Protein AF-A0A484V035-F1 (afdb_monomer_lite)

pLDDT: mean 71.16, std 13.72, range [37.59, 89.0]

Organism: NCBI:txid1297885

Radius of gyration: 19.07 Å; chains: 1; bounding box: 42×27×59 Å

Sequence (149 aa):
MGFLWVLAACLLFLAALAADASRPIWVLTGLGVLAAVAVFSWHLTWAMRLWIFDDGEHLSPRQRRFKLLLAGVTTLGVSILLVRSALLGLADGVAPALSRHREPIPLETSPWLFWLSISLHLAPALIFVGLILWRLYHCVLKKMRQARE

Secondary structure (DSSP, 8-state):
-HHHHHHHHHHHHHHHHHHTTT-HHHHHHHHHHHHHHHHHHHHHHHHHHHHTS---TT--HHHHHHHHHHHHHHHHHHHHHHHHHHHHHHHHTEEEEEEETTEEEETTT-HHHHHHHHHHHHHHHHHHHHHHHHHHHHHHHHHHHHTT-

Structure (mmCIF, N/CA/C/O backbone):
data_AF-A0A484V035-F1
#
_entry.id   AF-A0A484V035-F1
#
loop_
_atom_site.group_PDB
_atom_site.id
_atom_site.type_symbol
_atom_site.label_atom_id
_atom_site.label_alt_id
_atom_site.label_comp_id
_atom_site.label_asym_id
_atom_site.label_entity_id
_atom_site.label_seq_id
_atom_site.pdbx_PDB_ins_code
_atom_site.Cartn_x
_atom_site.Cartn_y
_atom_site.Cartn_z
_atom_site.occupancy
_atom_site.B_iso_or_equiv
_atom_site.auth_seq_id
_atom_site.auth_comp_id
_atom_site.auth_asym_id
_atom_site.auth_atom_id
_atom_site.pdbx_PDB_model_num
ATOM 1 N N . MET A 1 1 ? 11.662 8.934 13.914 1.00 37.59 1 MET A N 1
ATOM 2 C CA . MET A 1 1 ? 12.630 7.952 13.372 1.00 37.59 1 MET A CA 1
ATOM 3 C C . MET A 1 1 ? 12.239 7.439 11.980 1.00 37.59 1 MET A C 1
ATOM 5 O O . MET A 1 1 ? 13.046 7.594 11.082 1.00 37.59 1 MET A O 1
ATOM 9 N N . GLY A 1 2 ? 11.027 6.914 11.735 1.00 39.72 2 GLY A N 1
ATOM 10 C CA . GLY A 1 2 ? 10.638 6.389 10.402 1.00 39.72 2 GLY A CA 1
ATOM 11 C C . GLY A 1 2 ? 10.596 7.414 9.252 1.00 39.72 2 GLY A C 1
ATOM 12 O O . GLY A 1 2 ? 11.026 7.111 8.146 1.00 39.72 2 GLY A O 1
ATOM 13 N N . PHE A 1 3 ? 10.171 8.654 9.525 1.00 41.12 3 PHE A N 1
ATOM 14 C CA . PHE A 1 3 ? 10.144 9.742 8.533 1.00 41.12 3 PHE A CA 1
ATOM 15 C C . PHE A 1 3 ? 11.536 10.088 7.975 1.00 41.12 3 PHE A C 1
ATOM 17 O O . PHE A 1 3 ? 11.667 10.374 6.792 1.00 41.12 3 PHE A O 1
ATOM 24 N N . LEU A 1 4 ? 12.583 9.997 8.804 1.00 41.03 4 LEU A N 1
ATOM 25 C CA . LEU A 1 4 ? 13.964 10.275 8.395 1.00 41.03 4 LEU A CA 1
ATOM 26 C C . LEU A 1 4 ? 14.503 9.223 7.420 1.00 41.03 4 LEU A C 1
ATOM 28 O O . LEU A 1 4 ? 15.232 9.579 6.505 1.00 41.03 4 LEU A O 1
ATOM 32 N N . TRP A 1 5 ? 14.103 7.956 7.563 1.00 40.88 5 TRP A N 1
ATOM 33 C CA . TRP A 1 5 ? 14.500 6.884 6.643 1.00 40.88 5 TRP A CA 1
ATOM 34 C C . TRP A 1 5 ? 13.804 6.985 5.288 1.00 40.88 5 TRP A C 1
ATOM 36 O O . TRP A 1 5 ? 14.437 6.776 4.259 1.00 40.88 5 TRP A O 1
ATOM 46 N N . VAL A 1 6 ? 12.522 7.360 5.276 1.00 46.84 6 VAL A N 1
ATOM 47 C CA . VAL A 1 6 ? 11.774 7.608 4.033 1.00 46.84 6 VAL A CA 1
ATOM 48 C C . VAL A 1 6 ? 12.312 8.847 3.324 1.00 46.84 6 VAL A C 1
ATOM 50 O O . VAL A 1 6 ? 12.542 8.810 2.120 1.00 46.84 6 VAL A O 1
ATOM 53 N N . LEU A 1 7 ? 12.592 9.919 4.069 1.00 49.00 7 LEU A N 1
ATOM 54 C CA . LEU A 1 7 ? 13.233 11.111 3.525 1.00 49.00 7 LEU A CA 1
ATOM 55 C C . LEU A 1 7 ? 14.624 10.778 2.970 1.00 49.00 7 LEU A C 1
ATOM 57 O O . LEU A 1 7 ? 14.939 11.189 1.861 1.00 49.00 7 LEU A O 1
ATOM 61 N N . ALA A 1 8 ? 15.426 9.985 3.686 1.00 46.47 8 ALA A N 1
ATOM 62 C CA . ALA A 1 8 ? 16.740 9.543 3.227 1.00 46.47 8 ALA A CA 1
ATOM 63 C C . ALA A 1 8 ? 16.658 8.665 1.968 1.00 46.47 8 ALA A C 1
ATOM 65 O O . ALA A 1 8 ? 17.455 8.855 1.057 1.00 46.47 8 ALA A O 1
ATOM 66 N N . ALA A 1 9 ? 15.678 7.762 1.871 1.00 48.62 9 ALA A N 1
ATOM 67 C CA . ALA A 1 9 ? 15.440 6.958 0.671 1.00 48.62 9 ALA A CA 1
ATOM 68 C C . ALA A 1 9 ? 14.997 7.824 -0.521 1.00 48.62 9 ALA A C 1
ATOM 70 O O . ALA A 1 9 ? 15.513 7.657 -1.625 1.00 48.62 9 ALA A O 1
ATOM 71 N N . CYS A 1 10 ? 14.111 8.801 -0.295 1.00 51.16 10 CYS A N 1
ATOM 72 C CA . CYS A 1 10 ? 13.727 9.788 -1.306 1.00 51.16 10 CYS A CA 1
ATOM 73 C C . CYS A 1 10 ? 14.921 10.648 -1.746 1.00 51.16 10 CYS A C 1
ATOM 75 O O . CYS A 1 10 ? 15.081 10.896 -2.935 1.00 51.16 10 CYS A O 1
ATOM 77 N N . LEU A 1 11 ? 15.779 11.073 -0.815 1.00 53.09 11 LEU A N 1
ATOM 78 C CA . LEU A 1 11 ? 16.970 11.879 -1.098 1.00 53.09 11 LEU A CA 1
ATOM 79 C C . LEU A 1 11 ? 18.053 11.081 -1.836 1.00 53.09 11 LEU A C 1
ATOM 81 O O . LEU A 1 11 ? 18.639 11.600 -2.779 1.00 53.09 11 LEU A O 1
ATOM 85 N N . LEU A 1 12 ? 18.288 9.818 -1.466 1.00 51.25 12 LEU A N 1
ATOM 86 C CA . LEU A 1 12 ? 19.205 8.912 -2.170 1.00 51.25 12 LEU A CA 1
ATOM 87 C C . LEU A 1 12 ? 18.724 8.623 -3.594 1.00 51.25 12 LEU A C 1
ATOM 89 O O . LEU A 1 12 ? 19.523 8.611 -4.527 1.00 51.25 12 LEU A O 1
ATOM 93 N N . PHE A 1 13 ? 17.415 8.452 -3.777 1.00 53.56 13 PHE A N 1
ATOM 94 C CA . PHE A 1 13 ? 16.824 8.281 -5.099 1.00 53.56 13 PHE A CA 1
ATOM 95 C C . PHE A 1 13 ? 16.906 9.566 -5.935 1.00 53.56 13 PHE A C 1
ATOM 97 O O . PHE A 1 13 ? 17.274 9.501 -7.102 1.00 53.56 13 PHE A O 1
ATOM 104 N N . LEU A 1 14 ? 16.651 10.741 -5.344 1.00 52.19 14 LEU A N 1
ATOM 105 C CA . LEU A 1 14 ? 16.847 12.042 -5.999 1.00 52.19 14 LEU A CA 1
ATOM 106 C C . LEU A 1 14 ? 18.311 12.274 -6.396 1.00 52.19 14 LEU A C 1
ATOM 108 O O . LEU A 1 14 ? 18.565 12.791 -7.479 1.00 52.19 14 LEU A O 1
ATOM 112 N N . ALA A 1 15 ? 19.267 11.864 -5.560 1.00 49.91 15 ALA A N 1
ATOM 113 C CA . ALA A 1 15 ? 20.692 11.936 -5.870 1.00 49.91 15 ALA A CA 1
ATOM 114 C C . ALA A 1 15 ? 21.071 11.005 -7.035 1.00 49.91 15 ALA A C 1
ATOM 116 O O . ALA A 1 15 ? 21.815 11.415 -7.924 1.00 49.91 15 ALA A O 1
ATOM 117 N N . ALA A 1 16 ? 20.505 9.795 -7.086 1.00 49.47 16 ALA A N 1
ATOM 118 C CA . ALA A 1 16 ? 20.665 8.883 -8.220 1.00 49.47 16 ALA A CA 1
ATOM 119 C C . ALA A 1 16 ? 20.023 9.435 -9.510 1.00 49.47 16 ALA A C 1
ATOM 121 O O . ALA A 1 16 ? 20.596 9.307 -10.588 1.00 49.47 16 ALA A O 1
ATOM 122 N N . LEU A 1 17 ? 18.874 10.113 -9.400 1.00 48.12 17 LEU A N 1
ATOM 123 C CA . LEU A 1 17 ? 18.167 10.741 -10.522 1.00 48.12 17 LEU A CA 1
ATOM 124 C C . LEU A 1 17 ? 18.903 11.983 -11.058 1.00 48.12 17 LEU A C 1
ATOM 126 O O . LEU A 1 17 ? 18.918 12.227 -12.262 1.00 48.12 17 LEU A O 1
ATOM 130 N N . ALA A 1 18 ? 19.536 12.752 -10.167 1.00 48.88 18 ALA A N 1
ATOM 131 C CA . ALA A 1 18 ? 20.379 13.896 -10.507 1.00 48.88 18 ALA A CA 1
ATOM 132 C C . ALA A 1 18 ? 21.706 13.474 -11.162 1.00 48.88 18 ALA A C 1
ATOM 134 O O . ALA A 1 18 ? 22.189 14.170 -12.053 1.00 48.88 18 ALA A O 1
ATOM 135 N N . ALA A 1 19 ? 22.267 12.327 -10.765 1.00 50.69 19 ALA A N 1
ATOM 136 C CA . ALA A 1 19 ? 23.464 11.760 -11.385 1.00 50.69 19 ALA A CA 1
ATOM 137 C C . ALA A 1 19 ? 23.233 11.291 -12.838 1.00 50.69 19 ALA A C 1
ATOM 139 O O . ALA A 1 19 ? 24.185 11.241 -13.612 1.00 50.69 19 ALA A O 1
ATOM 140 N N . ASP A 1 20 ? 21.983 11.008 -13.224 1.00 43.16 20 ASP A N 1
ATOM 141 C CA . ASP A 1 20 ? 21.603 10.490 -14.550 1.00 43.16 20 ASP A CA 1
ATOM 142 C C . ASP A 1 20 ? 20.740 11.486 -15.367 1.00 43.16 20 ASP A C 1
ATOM 144 O O . ASP A 1 20 ? 20.075 11.136 -16.345 1.00 43.16 20 ASP A O 1
ATOM 148 N N . ALA A 1 21 ? 20.752 12.772 -14.982 1.00 41.12 21 ALA A N 1
ATOM 149 C CA . ALA A 1 21 ? 19.868 13.848 -15.461 1.00 41.12 21 ALA A CA 1
ATOM 150 C C . ALA A 1 21 ? 20.011 14.249 -16.950 1.00 41.12 21 ALA A C 1
ATOM 152 O O . ALA A 1 21 ? 19.458 15.259 -17.385 1.00 41.12 21 ALA A O 1
ATOM 153 N N . SER A 1 22 ? 20.695 13.456 -17.774 1.00 49.78 22 SER A N 1
ATOM 154 C CA . SER A 1 22 ? 20.859 13.699 -19.215 1.00 49.78 22 SER A CA 1
ATOM 155 C C . SER A 1 22 ? 19.573 13.504 -20.038 1.00 49.78 22 SER A C 1
ATOM 157 O O . SER A 1 22 ? 19.561 13.772 -21.241 1.00 49.78 22 SER A O 1
ATOM 159 N N . ARG A 1 23 ? 18.475 13.026 -19.432 1.00 50.53 23 ARG A N 1
ATOM 160 C CA . ARG A 1 23 ? 17.245 12.650 -20.147 1.00 50.53 23 ARG A CA 1
ATOM 161 C C . ARG A 1 23 ? 15.977 13.163 -19.430 1.00 50.53 23 ARG A C 1
ATOM 163 O O . ARG A 1 23 ? 15.597 12.609 -18.399 1.00 50.53 23 ARG A O 1
ATOM 170 N N . PRO A 1 24 ? 15.239 14.139 -20.001 1.00 47.97 24 PRO A N 1
ATOM 171 C CA . PRO A 1 24 ? 14.137 14.856 -19.333 1.00 47.97 24 PRO A CA 1
ATOM 172 C C . PRO A 1 24 ? 12.912 13.996 -18.958 1.00 47.97 24 PRO A C 1
ATOM 174 O O . PRO A 1 24 ? 12.062 14.426 -18.187 1.00 47.97 24 PRO A O 1
ATOM 177 N N . ILE A 1 25 ? 12.806 12.769 -19.469 1.00 47.16 25 ILE A N 1
ATOM 178 C CA . ILE A 1 25 ? 11.648 11.884 -19.260 1.00 47.16 25 ILE A CA 1
ATOM 179 C C . ILE A 1 25 ? 11.766 11.056 -17.969 1.00 47.16 25 ILE A C 1
ATOM 181 O O . ILE A 1 25 ? 10.745 10.765 -17.348 1.00 47.16 25 ILE A O 1
ATOM 185 N N . TRP A 1 26 ? 12.985 10.769 -17.494 1.00 49.09 26 TRP A N 1
ATOM 186 C CA . TRP A 1 26 ? 13.199 10.131 -16.183 1.00 49.09 26 TRP A CA 1
ATOM 187 C C . TRP A 1 26 ? 12.698 11.004 -15.031 1.00 49.09 26 TRP A C 1
ATOM 189 O O . TRP A 1 26 ? 12.261 10.493 -14.001 1.00 49.09 26 TRP A O 1
ATOM 199 N N . VAL A 1 27 ? 12.679 12.320 -15.245 1.00 51.78 27 VAL A N 1
ATOM 200 C CA . VAL A 1 27 ? 12.142 13.303 -14.303 1.00 51.78 27 VAL A CA 1
ATOM 201 C C . VAL A 1 27 ? 10.624 13.149 -14.148 1.00 51.78 27 VAL A C 1
ATOM 203 O O . VAL A 1 27 ? 10.135 13.163 -13.026 1.00 51.78 27 VAL A O 1
ATOM 206 N N . LEU A 1 28 ? 9.865 12.923 -15.229 1.00 48.75 28 LEU A N 1
ATOM 207 C CA . LEU A 1 28 ? 8.398 12.792 -15.166 1.00 48.75 28 LEU A CA 1
ATOM 208 C C . LEU A 1 28 ? 7.946 11.456 -14.563 1.00 48.75 28 LEU A C 1
ATOM 210 O O . LEU A 1 28 ? 7.052 11.432 -13.716 1.00 48.75 28 LEU A O 1
ATOM 214 N N . THR A 1 29 ? 8.587 10.350 -14.948 1.00 56.16 29 THR A N 1
ATOM 215 C CA . THR A 1 29 ? 8.308 9.029 -14.365 1.00 56.16 29 THR A CA 1
ATOM 216 C C . THR A 1 29 ? 8.739 8.981 -12.890 1.00 56.16 29 THR A C 1
ATOM 218 O O . THR A 1 29 ? 8.012 8.452 -12.048 1.00 56.16 29 THR A O 1
ATOM 221 N N . GLY A 1 30 ? 9.866 9.619 -12.544 1.00 57.97 30 GLY A N 1
ATOM 222 C CA . GLY A 1 30 ? 10.321 9.792 -11.163 1.00 57.97 30 GLY A CA 1
ATOM 223 C C . GLY A 1 30 ? 9.379 10.656 -10.315 1.00 57.97 30 GLY A C 1
ATOM 224 O O . GLY A 1 30 ? 9.077 10.292 -9.182 1.00 57.97 30 GLY A O 1
ATOM 225 N N . LEU A 1 31 ? 8.841 11.751 -10.862 1.00 61.19 31 LEU A N 1
ATOM 226 C CA . LEU A 1 31 ? 7.862 12.606 -10.175 1.00 61.19 31 LEU A CA 1
ATOM 227 C C . LEU A 1 31 ? 6.557 11.868 -9.852 1.00 61.19 31 LEU A C 1
ATOM 229 O O . LEU A 1 31 ? 6.018 12.041 -8.760 1.00 61.19 31 LEU A O 1
ATOM 233 N N . GLY A 1 32 ? 6.067 11.017 -10.760 1.00 58.69 32 GLY A N 1
ATOM 234 C CA . GLY A 1 32 ? 4.880 10.189 -10.514 1.00 58.69 32 GLY A CA 1
ATOM 235 C C . GLY A 1 32 ? 5.082 9.204 -9.358 1.00 58.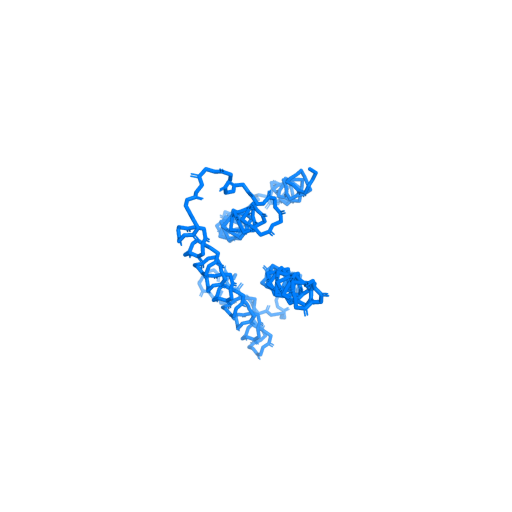69 32 GLY A C 1
ATOM 236 O O . GLY A 1 32 ? 4.227 9.088 -8.478 1.00 58.69 32 GLY A O 1
ATOM 237 N N . VAL A 1 33 ? 6.251 8.560 -9.308 1.00 61.91 33 VAL A N 1
ATOM 238 C CA . VAL A 1 33 ? 6.644 7.681 -8.195 1.00 61.91 33 VAL A CA 1
ATOM 239 C C . VAL A 1 33 ? 6.738 8.459 -6.885 1.00 61.91 33 VAL A C 1
ATOM 241 O O . VAL A 1 33 ? 6.195 8.019 -5.874 1.00 61.91 33 VAL A O 1
ATOM 244 N N . LEU A 1 34 ? 7.373 9.633 -6.894 1.00 65.44 34 LEU A N 1
ATOM 245 C CA . LEU A 1 34 ? 7.499 10.482 -5.707 1.00 65.44 34 LEU A CA 1
ATOM 246 C C . LEU A 1 34 ? 6.136 10.948 -5.186 1.00 65.44 34 LEU A C 1
ATOM 248 O O . LEU A 1 34 ? 5.908 10.931 -3.978 1.00 65.44 34 LEU A O 1
ATOM 252 N N . ALA A 1 35 ? 5.212 11.309 -6.078 1.00 63.94 35 ALA A N 1
ATOM 253 C CA . ALA A 1 35 ? 3.850 11.673 -5.704 1.00 63.94 35 ALA A CA 1
ATOM 254 C C . ALA A 1 35 ? 3.115 10.494 -5.046 1.00 63.94 35 ALA A C 1
ATOM 256 O O . ALA A 1 35 ? 2.498 10.667 -3.995 1.00 63.94 35 ALA A O 1
ATOM 257 N N . ALA A 1 36 ? 3.233 9.284 -5.604 1.00 64.00 36 ALA A N 1
ATOM 258 C CA . ALA A 1 36 ? 2.645 8.081 -5.016 1.00 64.00 36 ALA A CA 1
ATOM 259 C C . ALA A 1 36 ? 3.236 7.779 -3.627 1.00 64.00 36 ALA A C 1
ATOM 261 O O . ALA A 1 36 ? 2.493 7.588 -2.663 1.00 64.00 36 ALA A O 1
ATOM 262 N N . VAL A 1 37 ? 4.566 7.826 -3.489 1.00 69.94 37 VAL A N 1
ATOM 263 C CA . VAL A 1 37 ? 5.263 7.635 -2.206 1.00 69.94 37 VAL A CA 1
ATOM 264 C C . VAL A 1 37 ? 4.831 8.680 -1.179 1.00 69.94 37 VAL A C 1
ATOM 266 O O . VAL A 1 37 ? 4.574 8.327 -0.027 1.00 69.94 37 VAL A O 1
ATOM 269 N N . ALA A 1 38 ? 4.704 9.948 -1.573 1.00 69.56 38 ALA A N 1
ATOM 270 C CA . ALA A 1 38 ? 4.254 11.020 -0.691 1.00 69.56 38 ALA A CA 1
ATOM 271 C C . ALA A 1 38 ? 2.818 10.788 -0.200 1.00 69.56 38 ALA A C 1
ATOM 273 O O . ALA A 1 38 ? 2.559 10.890 1.000 1.00 69.56 38 ALA A O 1
ATOM 274 N N . VAL A 1 39 ? 1.901 10.405 -1.096 1.00 68.69 39 VAL A N 1
ATOM 275 C CA . VAL A 1 39 ? 0.503 10.101 -0.750 1.00 68.69 39 VAL A CA 1
ATOM 276 C C . VAL A 1 39 ? 0.417 8.900 0.194 1.00 68.69 39 VAL A C 1
ATOM 278 O O . VAL A 1 39 ? -0.267 8.978 1.216 1.00 68.69 39 VAL A O 1
ATOM 281 N N . PHE A 1 40 ? 1.141 7.811 -0.082 1.00 72.38 40 PHE A N 1
ATOM 282 C CA . PHE A 1 40 ? 1.144 6.642 0.803 1.00 72.38 40 PHE A CA 1
ATOM 283 C C . PHE A 1 40 ? 1.786 6.942 2.156 1.00 72.38 40 PHE A C 1
ATOM 285 O O . PHE A 1 40 ? 1.266 6.505 3.180 1.00 72.38 40 PHE A O 1
ATOM 292 N N . SER A 1 41 ? 2.859 7.733 2.188 1.00 71.25 41 SER A N 1
ATOM 293 C CA . SER A 1 41 ? 3.528 8.140 3.431 1.00 71.25 41 SER A CA 1
ATOM 294 C C . SER A 1 41 ? 2.647 9.052 4.283 1.00 71.25 41 SER A C 1
ATOM 296 O O . SER A 1 41 ? 2.579 8.891 5.505 1.00 71.25 41 SER A O 1
ATOM 298 N N . TRP A 1 42 ? 1.931 9.981 3.647 1.00 74.44 42 TRP A N 1
ATOM 299 C CA . TRP A 1 42 ? 0.929 10.814 4.303 1.00 74.44 42 TRP A CA 1
ATOM 300 C C . TRP A 1 42 ? -0.184 9.957 4.912 1.00 74.44 42 TRP A C 1
ATOM 302 O O . TRP A 1 42 ? -0.462 10.065 6.109 1.00 74.44 42 TRP A O 1
ATOM 312 N N . HIS A 1 43 ? -0.767 9.052 4.116 1.00 75.25 43 HIS A N 1
ATOM 313 C CA . HIS A 1 43 ? -1.826 8.147 4.570 1.00 75.25 43 HIS A CA 1
ATOM 314 C C . HIS A 1 43 ? -1.359 7.248 5.719 1.00 75.25 43 HIS A C 1
ATOM 316 O O . HIS A 1 43 ? -2.059 7.111 6.721 1.00 75.25 43 HIS A O 1
ATOM 322 N N . LEU A 1 44 ? -0.146 6.694 5.623 1.00 76.81 44 LEU A N 1
ATOM 323 C CA . LEU A 1 44 ? 0.471 5.874 6.666 1.00 76.81 44 LEU A CA 1
ATOM 324 C C . LEU A 1 44 ? 0.636 6.648 7.974 1.00 76.81 44 LEU A C 1
ATOM 326 O O . LEU A 1 44 ? 0.271 6.149 9.037 1.00 76.81 44 LEU A O 1
ATOM 330 N N . THR A 1 45 ? 1.142 7.879 7.899 1.00 77.50 45 THR A N 1
ATOM 331 C CA . THR A 1 45 ? 1.333 8.743 9.073 1.00 77.50 45 THR A CA 1
ATOM 332 C C . THR A 1 45 ? -0.003 9.057 9.742 1.00 77.50 45 THR A C 1
ATOM 334 O O . THR A 1 45 ? -0.129 8.975 10.966 1.00 77.50 45 THR A O 1
ATOM 337 N N . TRP A 1 46 ? -1.024 9.371 8.945 1.00 79.00 46 TRP A N 1
ATOM 338 C CA . TRP A 1 46 ? -2.374 9.627 9.432 1.00 79.00 46 TRP A CA 1
ATOM 339 C C . TRP A 1 46 ? -3.006 8.388 10.088 1.00 79.00 46 TRP A C 1
ATOM 341 O O . TRP A 1 46 ? -3.532 8.481 11.200 1.00 79.00 46 TRP A O 1
ATOM 351 N N . ALA A 1 47 ? -2.895 7.214 9.458 1.00 77.06 47 ALA A N 1
ATOM 352 C CA . ALA A 1 47 ? -3.400 5.955 10.003 1.00 77.06 47 ALA A CA 1
ATOM 353 C C . ALA A 1 47 ? -2.684 5.566 11.308 1.00 77.06 47 ALA A C 1
ATOM 355 O O . ALA A 1 47 ? -3.338 5.202 12.286 1.00 77.06 47 ALA A O 1
ATOM 356 N N . MET A 1 48 ? -1.355 5.710 11.369 1.00 77.25 48 MET A N 1
ATOM 357 C CA . MET A 1 48 ? -0.574 5.456 12.584 1.00 77.25 48 MET A CA 1
ATOM 358 C C . MET A 1 48 ? -0.975 6.384 13.734 1.00 77.25 48 MET A C 1
ATOM 360 O O . MET A 1 48 ? -1.163 5.909 14.855 1.00 77.25 48 MET A O 1
ATOM 364 N N . ARG A 1 49 ? -1.174 7.683 13.472 1.00 77.31 49 ARG A N 1
ATOM 365 C CA . ARG A 1 49 ? -1.680 8.633 14.479 1.00 77.31 49 ARG A CA 1
ATOM 366 C C . ARG A 1 49 ? -3.017 8.202 15.069 1.00 77.31 49 ARG A C 1
ATOM 368 O O . ARG A 1 49 ? -3.203 8.254 16.280 1.00 77.31 49 ARG A O 1
ATOM 375 N N . LEU A 1 50 ? -3.934 7.722 14.232 1.00 76.06 50 LEU A N 1
ATOM 376 C CA . LEU A 1 50 ? -5.254 7.290 14.689 1.00 76.06 50 LEU A CA 1
ATOM 377 C C . LEU A 1 50 ? -5.248 5.936 15.407 1.00 76.06 50 LEU A C 1
ATOM 379 O O . LEU A 1 50 ? -6.073 5.717 16.294 1.00 76.06 50 LEU A O 1
ATOM 383 N N . TRP A 1 51 ? -4.395 4.995 14.999 1.00 75.50 51 TRP A N 1
ATOM 384 C CA . TRP A 1 51 ? -4.487 3.604 15.461 1.00 75.50 51 TRP A CA 1
ATOM 385 C C . TRP A 1 51 ? -3.477 3.216 16.528 1.00 75.50 51 TRP A C 1
ATOM 387 O O . TRP A 1 51 ? -3.804 2.355 17.349 1.00 75.50 51 TRP A O 1
ATOM 397 N N . ILE A 1 52 ? -2.290 3.824 16.498 1.00 74.06 52 ILE A N 1
ATOM 398 C CA . ILE A 1 52 ? -1.176 3.530 17.404 1.00 74.06 52 ILE A CA 1
ATOM 399 C C . ILE A 1 52 ? -1.100 4.592 18.494 1.00 74.06 52 ILE A C 1
ATOM 401 O O . ILE A 1 52 ? -1.124 4.250 19.670 1.00 74.06 52 ILE A O 1
ATOM 405 N N . PHE A 1 53 ? -1.026 5.864 18.101 1.00 72.31 53 PHE A N 1
ATOM 406 C CA . PHE A 1 53 ? -0.779 6.961 19.043 1.00 72.31 53 PHE A CA 1
ATOM 407 C C . PHE A 1 53 ? -2.047 7.490 19.713 1.00 72.31 53 PHE A C 1
ATOM 409 O O . PHE A 1 53 ? -1.955 8.150 20.735 1.00 72.31 53 PHE A O 1
ATOM 416 N N . ASP A 1 54 ? -3.222 7.136 19.183 1.00 66.06 54 ASP A N 1
ATOM 417 C CA . ASP A 1 54 ? -4.519 7.470 19.770 1.00 66.06 54 ASP A CA 1
ATOM 418 C C . ASP A 1 54 ? -4.676 8.973 20.077 1.00 66.06 54 ASP A C 1
ATOM 420 O O . ASP A 1 54 ? -5.265 9.336 21.092 1.00 66.06 54 ASP A O 1
ATOM 424 N N . ASP A 1 55 ? -4.224 9.838 19.152 1.00 61.31 55 ASP A N 1
ATOM 425 C CA . ASP A 1 55 ? -4.281 11.322 19.195 1.00 61.31 55 ASP A CA 1
ATOM 426 C C . ASP A 1 55 ? -5.727 11.898 19.216 1.00 61.31 55 ASP A C 1
ATOM 428 O O . ASP A 1 55 ? -6.007 13.032 18.827 1.00 61.31 55 ASP A O 1
ATOM 432 N N . GLY A 1 56 ? -6.710 11.098 19.624 1.00 57.78 56 GLY A N 1
ATOM 433 C CA . GLY A 1 56 ? -8.112 11.462 19.754 1.00 57.78 56 GLY A CA 1
ATOM 434 C C . GLY A 1 56 ? -8.496 12.019 21.123 1.00 57.78 56 GLY A C 1
ATOM 435 O O . GLY A 1 56 ? -9.691 12.003 21.413 1.00 57.78 56 GLY A O 1
ATOM 436 N N . GLU A 1 57 ? -7.546 12.482 21.947 1.00 56.31 57 GLU A N 1
ATOM 437 C CA . GLU A 1 57 ? -7.769 12.925 23.341 1.00 56.31 57 GLU A CA 1
ATOM 438 C C . GLU A 1 57 ? -8.880 13.981 23.507 1.00 56.31 57 GLU A C 1
ATOM 440 O O . GLU A 1 57 ? -9.449 14.114 24.587 1.00 56.31 57 GLU A O 1
ATOM 445 N N . HIS A 1 58 ? -9.269 14.677 22.435 1.00 65.75 58 HIS A N 1
ATOM 446 C CA . HIS A 1 58 ? -10.326 15.698 22.455 1.00 65.75 58 HIS A CA 1
ATOM 447 C C . HIS A 1 58 ? -11.600 15.326 21.675 1.00 65.75 58 HIS A C 1
ATOM 449 O O . HIS A 1 58 ? -12.437 16.186 21.404 1.00 65.75 58 HIS A O 1
ATOM 455 N N . LEU A 1 59 ? -11.774 14.064 21.266 1.00 71.81 59 LEU A N 1
ATOM 456 C CA . LEU A 1 59 ? -12.922 13.636 20.458 1.00 71.81 59 LEU A CA 1
ATOM 457 C C . LEU A 1 59 ? -13.995 12.937 21.290 1.00 71.81 59 LEU A C 1
ATOM 459 O O . LEU A 1 59 ? -13.711 12.051 22.096 1.00 71.81 59 LEU A O 1
ATOM 463 N N . SER A 1 60 ? -15.262 13.239 20.993 1.00 82.94 60 SER A N 1
ATOM 464 C CA . SER A 1 60 ? -16.381 12.470 21.544 1.00 82.94 60 SER A CA 1
ATOM 465 C C . SER A 1 60 ? -16.312 10.988 21.116 1.00 82.94 60 SER A C 1
ATOM 467 O O . SER A 1 60 ? -15.815 10.674 20.023 1.00 82.94 60 SER A O 1
ATOM 469 N N . PRO A 1 61 ? -16.875 10.045 21.901 1.00 82.00 61 PRO A N 1
ATOM 470 C CA . PRO A 1 61 ? -16.826 8.615 21.583 1.00 82.00 61 PRO A CA 1
ATOM 471 C C . PRO A 1 61 ? -17.381 8.263 20.194 1.00 82.00 61 PRO A C 1
ATOM 473 O O . PRO A 1 61 ? -16.864 7.367 19.525 1.00 82.00 61 PRO A O 1
ATOM 476 N N . ARG A 1 62 ? -18.416 8.980 19.733 1.00 79.88 62 ARG A N 1
ATOM 477 C CA . ARG A 1 62 ? -19.007 8.793 18.397 1.00 79.88 62 ARG A CA 1
ATOM 478 C C . ARG A 1 62 ? -18.063 9.256 17.286 1.00 79.88 62 ARG A C 1
ATOM 480 O O . ARG A 1 62 ? -17.831 8.503 16.345 1.00 79.88 62 ARG A O 1
ATOM 487 N N . GLN A 1 63 ? -17.471 10.445 17.417 1.00 78.50 63 GLN A N 1
ATOM 488 C CA . GLN A 1 63 ? -16.513 10.975 16.437 1.00 78.50 63 GLN A CA 1
ATOM 489 C C . GLN A 1 63 ? -15.268 10.094 16.329 1.00 78.50 63 GLN A C 1
ATOM 491 O O . GLN A 1 63 ? -14.789 9.827 15.228 1.00 78.50 63 GLN A O 1
ATOM 496 N N . ARG A 1 64 ? -14.773 9.586 17.462 1.00 78.50 64 ARG A N 1
ATOM 497 C CA . ARG A 1 64 ? -13.639 8.662 17.490 1.00 78.50 64 ARG A CA 1
ATOM 498 C C . ARG A 1 64 ? -13.952 7.354 16.762 1.00 78.50 64 ARG A C 1
ATOM 500 O O . ARG A 1 64 ? -13.156 6.922 15.934 1.00 78.50 64 ARG A O 1
ATOM 507 N N . ARG A 1 65 ? -15.126 6.751 17.001 1.00 78.81 65 ARG A N 1
ATOM 508 C CA . ARG A 1 65 ? -15.575 5.549 16.269 1.00 78.81 65 ARG A CA 1
ATOM 509 C C . ARG A 1 65 ? -15.680 5.801 14.766 1.00 78.81 65 ARG A C 1
ATOM 511 O O . ARG A 1 65 ? -15.198 4.980 13.994 1.00 78.81 65 ARG A O 1
ATOM 518 N N . PHE A 1 66 ? -16.251 6.936 14.363 1.00 76.75 66 PHE A N 1
ATOM 519 C CA . PHE A 1 66 ? -16.375 7.296 12.952 1.00 76.75 66 PHE A CA 1
ATOM 520 C C . PHE A 1 66 ? -15.010 7.468 12.275 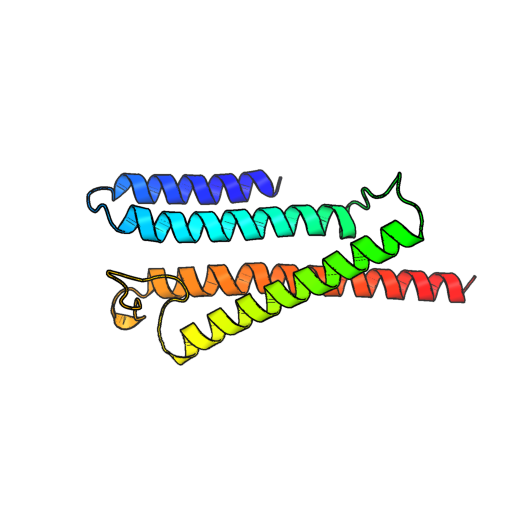1.00 76.75 66 PHE A C 1
ATOM 522 O O . PHE A 1 66 ? -14.774 6.865 11.234 1.00 76.75 66 PHE A O 1
ATOM 529 N N . LYS A 1 67 ? -14.075 8.209 12.888 1.00 77.25 67 LYS A N 1
ATOM 530 C CA . LYS A 1 67 ? -12.714 8.375 12.346 1.00 77.25 67 LYS A CA 1
ATOM 531 C C . LYS A 1 67 ? -11.963 7.050 12.235 1.00 77.25 67 LYS A C 1
ATOM 533 O O . LYS A 1 67 ? -11.291 6.822 11.236 1.00 77.25 67 LYS A O 1
ATOM 538 N N . LEU A 1 68 ? -12.092 6.173 13.231 1.00 78.31 68 LEU A N 1
ATOM 539 C CA . LEU A 1 68 ? -11.477 4.845 13.197 1.00 78.31 68 LEU A CA 1
ATOM 540 C C . LEU A 1 68 ? -12.056 3.973 12.078 1.00 78.31 68 LEU A C 1
ATOM 542 O O . LEU A 1 68 ? -11.296 3.305 11.383 1.00 78.31 68 LEU A O 1
ATOM 546 N N . LEU A 1 69 ? -13.379 3.999 11.890 1.00 77.12 69 LEU A N 1
ATOM 547 C CA . LEU A 1 69 ? -14.047 3.263 10.818 1.00 77.12 69 LEU A CA 1
ATOM 548 C C . LEU A 1 69 ? -13.638 3.797 9.445 1.00 77.12 69 LEU A C 1
ATOM 550 O O . LEU A 1 69 ? -13.258 3.012 8.582 1.00 77.12 69 LEU A O 1
ATOM 554 N N . LEU A 1 70 ? -13.644 5.121 9.273 1.00 77.00 70 LEU A N 1
ATOM 555 C CA . LEU A 1 70 ? -13.199 5.773 8.045 1.00 77.00 70 LEU A CA 1
ATOM 556 C C . LEU A 1 70 ? -11.755 5.388 7.722 1.00 77.00 70 LEU A C 1
ATOM 558 O O . LEU A 1 70 ? -11.494 4.916 6.623 1.00 77.00 70 LEU A O 1
ATOM 562 N N . ALA A 1 71 ? -10.851 5.492 8.700 1.00 75.94 71 ALA A N 1
ATOM 563 C CA . ALA A 1 71 ? -9.466 5.070 8.541 1.00 75.94 71 ALA A CA 1
ATOM 564 C C . ALA A 1 71 ? -9.356 3.598 8.132 1.00 75.94 71 ALA A C 1
ATOM 566 O O . ALA A 1 71 ? -8.527 3.260 7.287 1.00 75.94 71 ALA A O 1
ATOM 567 N N . GLY A 1 72 ? -10.183 2.722 8.714 1.00 73.81 72 GLY A N 1
ATOM 568 C CA . GLY A 1 72 ? -10.202 1.289 8.405 1.00 73.81 72 GLY A CA 1
ATOM 569 C C . GLY A 1 72 ? -10.562 1.039 6.949 1.00 73.81 72 GLY A C 1
ATOM 570 O O . GLY A 1 72 ? -9.804 0.400 6.222 1.00 73.81 72 GLY A O 1
ATOM 571 N N . VAL A 1 73 ? -11.684 1.612 6.513 1.00 72.69 73 VAL A N 1
ATOM 572 C CA . VAL A 1 73 ? -12.206 1.463 5.151 1.00 72.69 73 VAL A CA 1
ATOM 573 C C . VAL A 1 73 ? -11.240 2.045 4.122 1.00 72.69 73 VAL A C 1
ATOM 575 O O . VAL A 1 73 ? -10.926 1.375 3.140 1.00 72.69 73 VAL A O 1
ATOM 578 N N . THR A 1 74 ? -10.712 3.250 4.350 1.00 73.44 74 THR A N 1
ATOM 579 C CA . THR A 1 74 ? -9.778 3.884 3.407 1.00 73.44 74 THR A CA 1
ATOM 580 C C . THR A 1 74 ? -8.474 3.105 3.296 1.00 73.44 74 THR A C 1
ATOM 582 O O . THR A 1 74 ? -7.980 2.890 2.195 1.00 73.44 74 THR A O 1
ATOM 585 N N . THR A 1 75 ? -7.928 2.635 4.421 1.00 77.44 75 THR A N 1
ATOM 586 C CA . THR A 1 75 ? -6.666 1.880 4.435 1.00 77.44 75 THR A CA 1
ATOM 587 C C . THR A 1 75 ? -6.829 0.525 3.755 1.00 77.44 75 THR A C 1
ATOM 589 O O . THR A 1 75 ? -5.970 0.129 2.969 1.00 77.44 75 THR A O 1
ATOM 592 N N . LEU A 1 76 ? -7.957 -0.156 3.979 1.00 74.81 76 LEU A N 1
ATOM 593 C CA . LEU A 1 76 ? -8.280 -1.402 3.287 1.00 74.81 76 LEU A CA 1
ATOM 594 C C . LEU A 1 76 ? -8.438 -1.177 1.777 1.00 74.81 76 LEU A C 1
ATOM 596 O O . LEU A 1 76 ? -7.840 -1.905 0.990 1.00 74.81 76 LEU A O 1
ATOM 600 N N . GLY A 1 77 ? -9.186 -0.147 1.374 1.00 67.56 77 GLY A N 1
ATOM 601 C CA . GLY A 1 77 ? -9.389 0.195 -0.035 1.00 67.56 77 GLY A CA 1
ATOM 602 C C . GLY A 1 77 ? -8.076 0.492 -0.763 1.00 67.56 77 GLY A C 1
ATOM 603 O O . GLY A 1 77 ? -7.818 -0.082 -1.820 1.00 67.56 77 GLY A O 1
ATOM 604 N N . VAL A 1 78 ? -7.206 1.315 -0.168 1.00 74.25 78 VAL A N 1
ATOM 605 C CA . VAL A 1 78 ? -5.869 1.611 -0.713 1.00 74.25 78 VAL A CA 1
ATOM 606 C C . VAL A 1 78 ? -5.022 0.340 -0.816 1.00 74.25 78 VAL A C 1
ATOM 608 O O . VAL A 1 78 ? -4.384 0.119 -1.841 1.00 74.25 78 VAL A O 1
ATOM 611 N N . SER A 1 79 ? -5.060 -0.530 0.196 1.00 71.12 79 SER A N 1
ATOM 612 C CA . SER A 1 79 ? -4.323 -1.802 0.175 1.00 71.12 79 SER A CA 1
ATOM 613 C C . SER A 1 79 ? -4.773 -2.708 -0.970 1.00 71.12 79 SER A C 1
ATOM 615 O O . SER A 1 79 ? -3.937 -3.239 -1.694 1.00 71.12 79 SER A O 1
ATOM 617 N N . ILE A 1 80 ? -6.086 -2.856 -1.174 1.00 70.69 80 ILE A N 1
ATOM 618 C CA . ILE A 1 80 ? -6.647 -3.672 -2.261 1.00 70.69 80 ILE A CA 1
ATOM 619 C C . ILE A 1 80 ? -6.219 -3.123 -3.622 1.00 70.69 80 ILE A C 1
ATOM 621 O O . ILE A 1 80 ? -5.799 -3.893 -4.483 1.00 70.69 80 ILE A O 1
ATOM 625 N N . LEU A 1 81 ? -6.299 -1.804 -3.817 1.00 75.12 81 LEU A N 1
ATOM 626 C CA . LEU A 1 81 ? -5.877 -1.162 -5.063 1.00 75.12 81 LEU A CA 1
ATOM 627 C C . LEU A 1 81 ? -4.396 -1.414 -5.348 1.00 75.12 81 LEU A C 1
ATOM 629 O O . LEU A 1 81 ? -4.043 -1.789 -6.461 1.00 75.12 81 LEU A O 1
ATOM 633 N N . LEU A 1 82 ? -3.544 -1.265 -4.336 1.00 76.44 82 LEU A N 1
ATOM 634 C CA . LEU A 1 82 ? -2.109 -1.496 -4.446 1.00 76.44 82 LEU A CA 1
ATOM 635 C C . LEU A 1 82 ? -1.768 -2.950 -4.791 1.00 76.44 82 LEU A C 1
ATOM 637 O O . LEU A 1 82 ? -1.009 -3.192 -5.730 1.00 76.44 82 LEU A O 1
ATOM 641 N N . VAL A 1 83 ? -2.360 -3.914 -4.078 1.00 76.62 83 VAL A N 1
ATOM 642 C CA . VAL A 1 83 ? -2.176 -5.346 -4.366 1.00 76.62 83 VAL A CA 1
ATOM 643 C C . VAL A 1 83 ? -2.657 -5.665 -5.774 1.00 76.62 83 VAL A C 1
ATOM 645 O O . VAL A 1 83 ? -1.940 -6.316 -6.527 1.00 76.62 83 VAL A O 1
ATOM 648 N N . ARG A 1 84 ? -3.839 -5.176 -6.163 1.00 75.19 84 ARG A N 1
ATOM 649 C CA . ARG A 1 84 ? -4.389 -5.402 -7.501 1.00 75.19 84 ARG A CA 1
ATOM 650 C C . ARG A 1 84 ? -3.463 -4.858 -8.586 1.00 75.19 84 ARG A C 1
ATOM 652 O O . ARG A 1 84 ? -3.184 -5.580 -9.535 1.00 75.19 84 ARG A O 1
ATOM 659 N N . SER A 1 85 ? -2.971 -3.629 -8.447 1.00 75.06 85 SER A N 1
ATOM 660 C CA . SER A 1 85 ? -2.044 -3.032 -9.415 1.00 75.06 85 SER A CA 1
ATOM 661 C C . SER A 1 85 ? -0.743 -3.825 -9.534 1.00 75.06 85 SER A C 1
ATOM 663 O O . SER A 1 85 ? -0.268 -4.041 -10.645 1.00 75.06 85 SER A O 1
ATOM 665 N N . ALA A 1 86 ? -0.191 -4.306 -8.416 1.00 79.00 86 ALA A N 1
ATOM 666 C CA . ALA A 1 86 ? 0.999 -5.153 -8.434 1.00 79.00 86 ALA A CA 1
ATOM 667 C C . ALA A 1 86 ? 0.742 -6.511 -9.104 1.00 79.00 86 ALA A C 1
ATOM 669 O O . ALA A 1 86 ? 1.553 -6.949 -9.912 1.00 79.00 86 ALA A O 1
ATOM 670 N N . LEU A 1 87 ? -0.386 -7.162 -8.800 1.00 78.38 87 LEU A N 1
ATOM 671 C CA . LEU A 1 87 ? -0.758 -8.445 -9.402 1.00 78.38 87 LEU A CA 1
ATOM 672 C C . LEU A 1 87 ? -0.986 -8.328 -10.910 1.00 78.38 87 LEU A C 1
ATOM 674 O O . LEU A 1 87 ? -0.546 -9.202 -11.648 1.00 78.38 87 LEU A O 1
ATOM 678 N N . LEU A 1 88 ? -1.628 -7.248 -11.366 1.00 76.25 88 LEU A N 1
ATOM 679 C CA . LEU A 1 88 ? -1.780 -6.968 -12.795 1.00 76.25 88 LEU A CA 1
ATOM 680 C C . LEU A 1 88 ? -0.417 -6.752 -13.459 1.00 76.25 88 LEU A C 1
ATOM 682 O O . LEU A 1 88 ? -0.129 -7.391 -14.461 1.00 76.25 88 LEU A O 1
ATOM 686 N N . GLY A 1 89 ? 0.466 -5.948 -12.858 1.00 79.62 89 GLY A N 1
ATOM 687 C CA . GLY A 1 89 ? 1.819 -5.763 -13.389 1.00 79.62 89 GLY A CA 1
ATOM 688 C C . GLY A 1 89 ? 2.633 -7.060 -13.457 1.00 79.62 89 GLY A C 1
ATOM 689 O O . GLY A 1 89 ? 3.334 -7.297 -14.436 1.00 79.62 89 GLY A O 1
ATOM 690 N N . LEU A 1 90 ? 2.504 -7.935 -12.453 1.00 85.25 90 LEU A N 1
ATOM 691 C CA . LEU A 1 90 ? 3.119 -9.266 -12.459 1.00 85.25 90 LEU A CA 1
ATOM 692 C C . LEU A 1 90 ? 2.551 -10.167 -13.562 1.00 85.25 90 LEU A C 1
ATOM 694 O O . LEU A 1 90 ? 3.321 -10.873 -14.206 1.00 85.25 90 LEU A O 1
ATOM 698 N N . ALA A 1 91 ? 1.232 -10.152 -13.768 1.00 84.88 91 ALA A N 1
ATOM 699 C CA . ALA A 1 91 ? 0.564 -10.969 -14.779 1.00 84.88 91 ALA A CA 1
ATOM 700 C C . ALA A 1 91 ? 0.903 -10.516 -16.205 1.00 84.88 91 ALA A C 1
ATOM 702 O O . ALA A 1 91 ? 1.180 -11.348 -17.065 1.00 84.88 91 ALA A O 1
ATOM 703 N N . ASP A 1 92 ? 0.933 -9.203 -16.428 1.00 84.75 92 ASP A N 1
ATOM 704 C CA . ASP A 1 92 ? 1.171 -8.604 -17.742 1.00 84.75 92 ASP A CA 1
ATOM 705 C C . ASP A 1 92 ? 2.671 -8.449 -18.055 1.00 84.75 92 ASP A C 1
ATOM 707 O O . ASP A 1 92 ? 3.041 -8.059 -19.161 1.00 84.75 92 ASP A O 1
ATOM 711 N N . GLY A 1 93 ? 3.555 -8.720 -17.087 1.00 86.31 93 GLY A N 1
ATOM 712 C CA . GLY A 1 93 ? 4.999 -8.517 -17.231 1.00 86.31 93 GLY A CA 1
ATOM 713 C C . GLY A 1 93 ? 5.383 -7.043 -17.397 1.00 86.31 93 GLY A C 1
ATOM 714 O O . GLY A 1 93 ? 6.396 -6.730 -18.020 1.00 86.31 93 GLY A O 1
ATOM 715 N N . VAL A 1 94 ? 4.576 -6.130 -16.854 1.00 84.44 94 VAL A N 1
ATOM 716 C CA . VAL A 1 94 ? 4.693 -4.678 -17.026 1.00 84.44 94 VAL A CA 1
ATOM 717 C C . VAL A 1 94 ? 4.810 -3.976 -15.679 1.00 84.44 94 VAL A C 1
ATOM 719 O O . VAL A 1 94 ? 4.095 -4.285 -14.730 1.00 84.44 94 VAL A O 1
ATOM 722 N N . ALA A 1 95 ? 5.683 -2.974 -15.594 1.00 80.19 95 ALA A N 1
ATOM 723 C CA . ALA A 1 95 ? 5.847 -2.163 -14.399 1.00 80.19 95 ALA A CA 1
ATOM 724 C C . ALA A 1 95 ? 4.580 -1.315 -14.138 1.00 80.19 95 ALA A C 1
ATOM 726 O O . ALA A 1 95 ? 4.258 -0.435 -14.945 1.00 80.19 95 ALA A O 1
ATOM 727 N N . PRO A 1 96 ? 3.869 -1.507 -13.009 1.00 71.12 96 PRO A N 1
ATOM 728 C CA . PRO A 1 96 ? 2.675 -0.722 -12.707 1.00 71.12 96 PRO A CA 1
ATOM 729 C C . PRO A 1 96 ? 2.997 0.774 -12.625 1.00 71.12 96 PRO A C 1
ATOM 731 O O . PRO A 1 96 ? 4.017 1.157 -12.060 1.00 71.12 96 PRO A O 1
ATOM 734 N N . ALA A 1 97 ? 2.132 1.636 -13.162 1.00 64.88 97 ALA A N 1
ATOM 735 C CA . ALA A 1 97 ? 2.253 3.101 -13.081 1.00 64.88 97 ALA A CA 1
ATOM 736 C C . ALA A 1 97 ? 3.558 3.726 -13.637 1.00 64.88 97 ALA A C 1
ATOM 738 O O . ALA A 1 97 ? 3.693 4.951 -13.625 1.00 64.88 97 ALA A O 1
ATOM 739 N N . LEU A 1 98 ? 4.492 2.930 -14.172 1.00 65.62 98 LEU A N 1
ATOM 740 C CA . LEU A 1 98 ? 5.657 3.414 -14.901 1.00 65.62 98 LEU A CA 1
ATOM 741 C C . LEU A 1 98 ? 5.392 3.254 -16.393 1.00 65.62 98 LEU A C 1
ATOM 743 O O . LEU A 1 98 ? 5.121 2.160 -16.884 1.00 65.62 98 LEU A O 1
ATOM 747 N N . SER A 1 99 ? 5.496 4.359 -17.119 1.00 62.09 99 SER A N 1
ATOM 748 C CA . SER A 1 99 ? 5.420 4.354 -18.575 1.00 62.09 99 SER A CA 1
ATOM 749 C C . SER A 1 99 ? 6.589 5.124 -19.169 1.00 62.09 99 SER A C 1
ATOM 751 O O . SER A 1 99 ? 7.095 6.088 -18.580 1.00 62.09 99 SER A O 1
ATOM 753 N N . ARG A 1 100 ? 7.016 4.690 -20.352 1.00 59.81 100 ARG A N 1
ATOM 754 C CA . ARG A 1 100 ? 7.979 5.372 -21.209 1.00 59.81 100 ARG A CA 1
ATOM 755 C C . ARG A 1 100 ? 7.242 5.766 -22.486 1.00 59.81 100 ARG A C 1
ATOM 757 O O . ARG A 1 100 ? 6.732 4.908 -23.179 1.00 59.81 100 ARG A O 1
ATOM 764 N N . HIS A 1 101 ? 7.130 7.061 -22.784 1.00 62.28 101 HIS A N 1
ATOM 765 C CA . HIS A 1 101 ? 6.359 7.557 -23.943 1.00 62.28 101 HIS A CA 1
ATOM 766 C C . HIS A 1 101 ? 4.884 7.099 -23.993 1.00 62.28 101 HIS A C 1
ATOM 768 O O . HIS A 1 101 ? 4.332 6.937 -25.074 1.00 62.28 101 HIS A O 1
ATOM 774 N N . ARG A 1 102 ? 4.227 6.935 -22.831 1.00 65.12 102 ARG A N 1
ATOM 775 C CA . ARG A 1 102 ? 2.886 6.319 -22.681 1.00 65.12 102 ARG A CA 1
ATOM 776 C C . ARG A 1 102 ? 2.830 4.823 -22.997 1.00 65.12 102 ARG A C 1
ATOM 778 O O . ARG A 1 102 ? 1.765 4.230 -22.859 1.00 65.12 102 ARG A O 1
ATOM 785 N N . GLU A 1 103 ? 3.956 4.214 -23.341 1.00 68.12 103 GLU A N 1
ATOM 786 C CA . GLU A 1 103 ? 4.068 2.770 -23.433 1.00 68.12 103 GLU A CA 1
ATOM 787 C C . GLU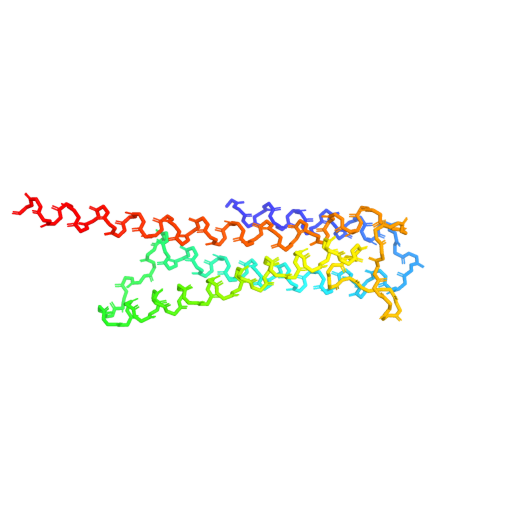 A 1 103 ? 4.390 2.197 -22.048 1.00 68.12 103 GLU A C 1
ATOM 789 O O . GLU A 1 103 ? 5.188 2.780 -21.300 1.00 68.12 103 GLU A O 1
ATOM 794 N N . PRO A 1 104 ? 3.754 1.084 -21.665 1.00 70.69 104 PRO A N 1
ATOM 795 C CA . PRO A 1 104 ? 4.124 0.359 -20.458 1.00 70.69 104 PRO A CA 1
ATOM 796 C C . PRO A 1 104 ? 5.610 -0.020 -20.485 1.00 70.69 104 PRO A C 1
ATOM 798 O O . PRO A 1 104 ? 6.155 -0.281 -21.551 1.00 70.69 104 PRO A O 1
ATOM 801 N N . ILE A 1 105 ? 6.277 -0.059 -19.325 1.00 75.38 105 ILE A N 1
ATOM 802 C CA . ILE A 1 105 ? 7.658 -0.564 -19.240 1.00 75.38 105 ILE A CA 1
ATOM 803 C C . ILE A 1 105 ? 7.609 -2.081 -19.018 1.00 75.38 105 ILE A C 1
ATOM 805 O O . ILE A 1 105 ? 7.267 -2.500 -17.908 1.00 75.38 105 ILE A O 1
ATOM 809 N N . PRO A 1 106 ? 7.939 -2.916 -20.019 1.00 81.25 106 PRO A N 1
ATOM 810 C CA . PRO A 1 106 ? 7.969 -4.359 -19.840 1.00 81.25 106 PRO A CA 1
ATOM 811 C C . PRO A 1 106 ? 9.211 -4.794 -19.056 1.00 81.25 106 PRO A C 1
ATOM 813 O O . PRO A 1 106 ? 10.286 -4.187 -19.160 1.00 81.25 106 PRO A O 1
ATOM 816 N N . LEU A 1 107 ? 9.066 -5.892 -18.317 1.00 81.25 107 LEU A N 1
ATOM 817 C CA . LEU A 1 107 ? 10.108 -6.520 -17.506 1.00 81.25 107 LEU A CA 1
ATOM 818 C C . LEU A 1 107 ? 11.397 -6.758 -18.304 1.00 81.25 107 LEU A C 1
ATOM 820 O O . LEU A 1 107 ? 12.483 -6.479 -17.804 1.00 81.25 107 LEU A O 1
ATOM 824 N N . GLU A 1 108 ? 11.273 -7.206 -19.553 1.00 83.75 108 GLU A N 1
ATOM 825 C CA . GLU A 1 108 ? 12.399 -7.536 -20.436 1.00 83.75 108 GLU A CA 1
ATOM 826 C C . GLU A 1 108 ? 13.311 -6.334 -20.719 1.00 83.75 108 GLU A C 1
ATOM 828 O O . GLU A 1 108 ? 14.527 -6.475 -20.825 1.00 83.75 108 GLU A O 1
ATOM 833 N N . THR A 1 109 ? 12.739 -5.130 -20.805 1.00 81.00 109 THR A N 1
ATOM 834 C CA . THR A 1 109 ? 13.489 -3.917 -21.167 1.00 81.00 109 THR A CA 1
ATOM 835 C C . THR A 1 109 ? 14.166 -3.251 -19.978 1.00 81.00 109 THR A C 1
ATOM 837 O O . THR A 1 109 ? 15.170 -2.557 -20.139 1.00 81.00 109 THR A O 1
ATOM 840 N N . SER A 1 110 ? 13.604 -3.387 -18.777 1.00 76.25 110 SER A N 1
ATOM 841 C CA . SER A 1 110 ? 14.117 -2.738 -17.567 1.00 76.25 110 SER A CA 1
ATOM 842 C C . SER A 1 110 ? 13.700 -3.509 -16.310 1.00 76.25 110 SER A C 1
ATOM 844 O O . SER A 1 110 ? 12.802 -3.068 -15.583 1.00 76.25 110 SER A O 1
ATOM 846 N N . PRO A 1 111 ? 14.384 -4.628 -15.999 1.00 81.44 111 PRO A N 1
ATOM 847 C CA . PRO A 1 111 ? 14.024 -5.494 -14.876 1.00 81.44 111 PRO A CA 1
ATOM 848 C C . PRO A 1 111 ? 14.027 -4.775 -13.525 1.00 81.44 111 PRO A C 1
ATOM 850 O O . PRO A 1 111 ? 13.165 -5.006 -12.681 1.00 81.44 111 PRO A O 1
ATOM 853 N N . TRP A 1 112 ? 14.982 -3.867 -13.317 1.00 76.88 112 TRP A N 1
ATOM 854 C CA . TRP A 1 112 ? 15.108 -3.135 -12.059 1.00 76.88 112 TRP A CA 1
ATOM 855 C C . TRP A 1 112 ? 13.932 -2.172 -11.821 1.00 76.88 112 TRP A C 1
ATOM 857 O O . TRP A 1 112 ? 13.417 -2.114 -10.707 1.00 76.88 112 TRP A O 1
ATOM 867 N N . LEU A 1 113 ? 13.459 -1.464 -12.858 1.00 76.06 113 LEU A N 1
ATOM 868 C CA . LEU A 1 113 ? 12.293 -0.571 -12.770 1.00 76.06 113 LEU A CA 1
ATOM 869 C C . LEU A 1 113 ? 11.010 -1.353 -12.523 1.00 76.06 113 LEU A C 1
ATOM 871 O O . LEU A 1 113 ? 10.161 -0.919 -11.745 1.00 76.06 113 LEU A O 1
ATOM 875 N N . PHE A 1 114 ? 10.886 -2.508 -13.174 1.00 82.56 114 PHE A N 1
ATOM 876 C CA . PHE A 1 114 ? 9.779 -3.422 -12.960 1.00 82.56 114 PHE A CA 1
ATOM 877 C C . PHE A 1 114 ? 9.692 -3.842 -11.490 1.00 82.56 114 PHE A C 1
ATOM 879 O O . PHE A 1 114 ? 8.689 -3.566 -10.831 1.00 82.56 114 PHE A O 1
ATOM 886 N N . TRP A 1 115 ? 10.765 -4.417 -10.938 1.00 81.81 115 TRP A N 1
ATOM 887 C CA . TRP A 1 115 ? 10.776 -4.882 -9.549 1.00 81.81 115 TRP A CA 1
ATOM 888 C C . TRP A 1 115 ? 10.656 -3.747 -8.534 1.00 81.81 115 TRP A C 1
ATOM 890 O O . TRP A 1 115 ? 9.992 -3.917 -7.508 1.00 81.81 115 TRP A O 1
ATOM 900 N N . LEU A 1 116 ? 11.235 -2.579 -8.825 1.00 81.56 116 LEU A N 1
ATOM 901 C CA . LEU A 1 116 ? 11.045 -1.380 -8.016 1.00 81.56 116 LEU A CA 1
ATOM 902 C C . LEU A 1 116 ? 9.565 -0.986 -7.970 1.00 81.56 116 LEU A C 1
ATOM 904 O O . LEU A 1 116 ? 9.029 -0.781 -6.884 1.00 81.56 116 LEU A O 1
ATOM 908 N N . SER A 1 117 ? 8.884 -0.932 -9.118 1.00 79.62 117 SER A N 1
ATOM 909 C CA . SER A 1 117 ? 7.463 -0.584 -9.161 1.00 79.62 117 SER A CA 1
ATOM 910 C C . SER A 1 117 ? 6.581 -1.604 -8.439 1.00 79.62 117 SER A C 1
ATOM 912 O O . SER A 1 117 ? 5.720 -1.220 -7.642 1.00 79.62 117 SER A O 1
ATOM 914 N N . ILE A 1 118 ? 6.827 -2.902 -8.642 1.00 84.50 118 ILE A N 1
ATOM 915 C CA . ILE A 1 118 ? 6.129 -3.968 -7.911 1.00 84.50 118 ILE A CA 1
ATOM 916 C C . ILE A 1 118 ? 6.312 -3.792 -6.399 1.00 84.50 118 ILE A C 1
ATOM 918 O O . ILE A 1 118 ? 5.336 -3.816 -5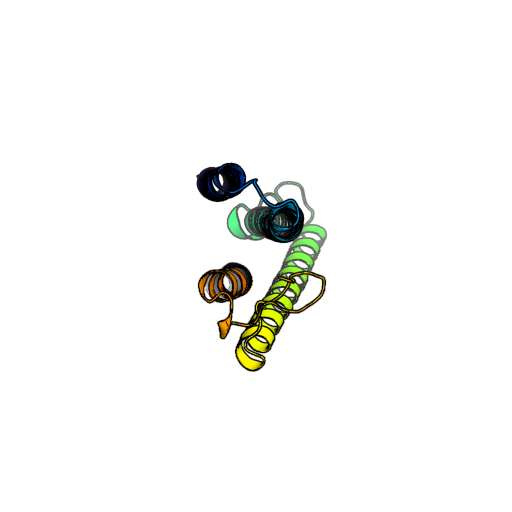.644 1.00 84.50 118 ILE A O 1
ATOM 922 N N . SER A 1 119 ? 7.545 -3.540 -5.954 1.00 83.38 119 SER A N 1
ATOM 923 C CA . SER A 1 119 ? 7.868 -3.340 -4.537 1.00 83.38 119 SER A CA 1
ATOM 924 C C . SER A 1 119 ? 7.187 -2.099 -3.958 1.00 83.38 119 SER A C 1
ATOM 926 O O . SER A 1 119 ? 6.654 -2.153 -2.851 1.00 83.38 119 SER A O 1
ATOM 928 N N . LEU A 1 120 ? 7.138 -1.001 -4.718 1.00 80.25 120 LEU A N 1
ATOM 929 C CA . LEU A 1 120 ? 6.471 0.245 -4.328 1.00 80.25 120 LEU A CA 1
ATOM 930 C C . LEU A 1 120 ? 4.959 0.094 -4.148 1.00 80.25 120 LEU A C 1
ATOM 932 O O . LEU A 1 120 ? 4.364 0.883 -3.421 1.00 80.25 120 LEU A O 1
ATOM 936 N N . HIS A 1 121 ? 4.339 -0.909 -4.771 1.00 81.00 121 HIS A N 1
ATOM 937 C CA . HIS A 1 121 ? 2.924 -1.208 -4.574 1.00 81.00 121 HIS A CA 1
ATOM 938 C C . HIS A 1 121 ? 2.707 -2.233 -3.452 1.00 81.00 121 HIS A C 1
ATOM 940 O O . HIS A 1 121 ? 1.882 -2.012 -2.564 1.00 81.00 121 HIS A O 1
ATOM 946 N N . LEU A 1 122 ? 3.468 -3.333 -3.438 1.00 84.94 122 LEU A N 1
ATOM 947 C CA . LEU A 1 122 ? 3.277 -4.413 -2.464 1.00 84.94 122 LEU A CA 1
ATOM 948 C C . LEU A 1 122 ? 3.698 -4.029 -1.044 1.00 84.94 122 LEU A C 1
ATOM 950 O O . LEU A 1 122 ? 2.977 -4.338 -0.096 1.00 84.94 122 LEU A O 1
ATOM 954 N N . ALA A 1 123 ? 4.835 -3.352 -0.872 1.00 86.06 123 ALA A N 1
ATOM 955 C CA . ALA A 1 123 ? 5.344 -3.019 0.456 1.00 86.06 123 ALA A CA 1
ATOM 956 C C . ALA A 1 123 ? 4.364 -2.151 1.277 1.00 86.06 123 ALA A C 1
ATOM 958 O O . ALA A 1 123 ? 4.009 -2.564 2.385 1.00 86.06 123 ALA A O 1
ATOM 959 N N . PRO A 1 124 ? 3.854 -1.004 0.776 1.00 80.12 124 PRO A N 1
ATOM 960 C CA . PRO A 1 124 ? 2.865 -0.227 1.522 1.00 80.12 124 PRO A CA 1
ATOM 961 C C . PRO A 1 124 ? 1.554 -0.989 1.735 1.00 80.12 124 PRO A C 1
ATOM 963 O O . PRO A 1 124 ? 0.973 -0.882 2.813 1.00 80.12 124 PRO A O 1
ATOM 966 N N . ALA A 1 125 ? 1.111 -1.808 0.773 1.00 83.12 125 ALA A N 1
ATOM 967 C CA . ALA A 1 125 ? -0.088 -2.625 0.948 1.00 83.12 125 ALA A CA 1
ATOM 968 C C . ALA A 1 125 ? 0.035 -3.600 2.128 1.00 83.12 125 ALA A C 1
ATOM 970 O O . ALA A 1 125 ? -0.868 -3.685 2.959 1.00 83.12 125 ALA A O 1
ATOM 971 N N . LEU A 1 126 ? 1.163 -4.305 2.236 1.00 86.75 126 LEU A N 1
ATOM 972 C CA . LEU A 1 126 ? 1.419 -5.234 3.338 1.00 86.75 126 LEU A CA 1
ATOM 973 C C . LEU A 1 126 ? 1.519 -4.508 4.683 1.00 86.75 126 LEU A C 1
ATOM 975 O O . LEU A 1 126 ? 0.969 -4.985 5.675 1.00 86.75 126 LEU A O 1
ATOM 979 N N . ILE A 1 127 ? 2.152 -3.331 4.717 1.00 85.88 127 ILE A N 1
ATOM 980 C CA . ILE A 1 127 ? 2.208 -2.486 5.920 1.00 85.88 127 ILE A CA 1
ATOM 981 C C . ILE A 1 127 ? 0.794 -2.091 6.361 1.00 85.88 127 ILE A C 1
ATOM 983 O O . ILE A 1 127 ? 0.451 -2.219 7.537 1.00 85.88 127 ILE A O 1
ATOM 987 N N . PHE A 1 128 ? -0.049 -1.646 5.431 1.00 84.75 128 PHE A N 1
ATOM 988 C CA . PHE A 1 128 ? -1.428 -1.256 5.715 1.00 84.75 128 PHE A CA 1
ATOM 989 C C . PHE A 1 128 ? -2.285 -2.423 6.213 1.00 84.75 128 PHE A C 1
ATOM 991 O O . PHE A 1 128 ? -3.007 -2.270 7.201 1.00 84.75 128 PHE A O 1
ATOM 998 N N . VAL A 1 129 ? -2.165 -3.602 5.598 1.00 85.00 129 VAL A N 1
ATOM 999 C CA . VAL A 1 129 ? -2.826 -4.825 6.079 1.00 85.00 129 VAL A CA 1
ATOM 1000 C C . VAL A 1 129 ? -2.339 -5.184 7.485 1.00 85.00 129 VAL A C 1
ATOM 1002 O O . VAL A 1 129 ? -3.159 -5.445 8.366 1.00 85.00 129 VAL A O 1
ATOM 1005 N N . GLY A 1 130 ? -1.029 -5.124 7.734 1.00 86.19 130 GLY A N 1
ATOM 1006 C CA . GLY A 1 130 ? -0.447 -5.364 9.055 1.00 86.19 130 GLY A CA 1
ATOM 1007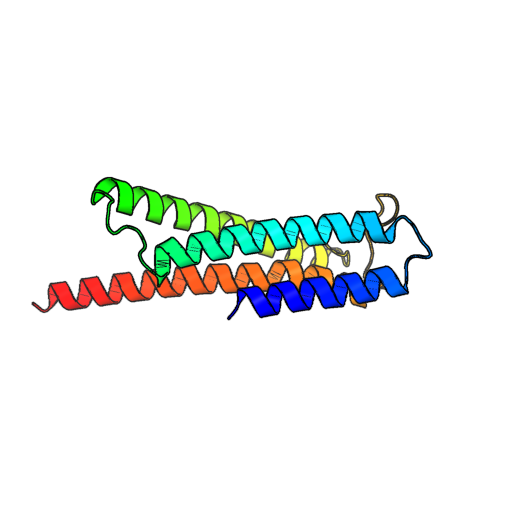 C C . GLY A 1 130 ? -0.999 -4.417 10.124 1.00 86.19 130 GLY A C 1
ATOM 1008 O O . GLY A 1 130 ? -1.364 -4.859 11.212 1.00 86.19 130 GLY A O 1
ATOM 1009 N N . LEU A 1 131 ? -1.152 -3.131 9.800 1.00 86.12 131 LEU A N 1
ATOM 1010 C CA . LEU A 1 131 ? -1.751 -2.138 10.695 1.00 86.12 131 LEU A CA 1
ATOM 1011 C C . LEU A 1 131 ? -3.229 -2.427 11.002 1.00 86.12 131 LEU A C 1
ATOM 1013 O O . LEU A 1 131 ? -3.660 -2.270 12.148 1.00 86.12 131 LEU A O 1
ATOM 1017 N N . ILE A 1 132 ? -4.004 -2.877 10.010 1.00 85.88 132 ILE A N 1
ATOM 1018 C CA . ILE A 1 132 ? -5.404 -3.281 10.212 1.00 85.88 132 ILE A CA 1
ATOM 1019 C C . ILE A 1 132 ? -5.473 -4.481 11.161 1.00 85.88 132 ILE A C 1
ATOM 1021 O O . ILE A 1 132 ? -6.223 -4.451 12.140 1.00 85.88 132 ILE A O 1
ATOM 1025 N N . LEU A 1 133 ? -4.672 -5.519 10.904 1.00 88.06 133 LEU A N 1
ATOM 1026 C CA . LEU A 1 133 ? -4.631 -6.730 11.727 1.00 88.06 133 LEU A CA 1
ATOM 1027 C C . LEU A 1 133 ? -4.204 -6.421 13.164 1.00 88.06 133 LEU A C 1
ATOM 1029 O O . LEU A 1 133 ? -4.852 -6.878 14.106 1.00 88.06 133 LEU A O 1
ATOM 1033 N N . TRP A 1 134 ? -3.182 -5.580 13.336 1.00 87.31 134 TRP A N 1
ATOM 1034 C CA . TRP A 1 134 ? -2.752 -5.082 14.641 1.00 87.31 134 TRP A CA 1
ATOM 1035 C C . TRP A 1 134 ? -3.916 -4.434 15.396 1.00 87.31 134 TRP A C 1
ATOM 1037 O O . TRP A 1 134 ? -4.196 -4.770 16.550 1.00 87.31 134 TRP A O 1
ATOM 1047 N N . ARG A 1 135 ? -4.649 -3.521 14.747 1.00 85.19 135 ARG A N 1
ATOM 1048 C CA . ARG A 1 135 ? -5.766 -2.822 15.389 1.00 85.19 135 ARG A CA 1
ATOM 1049 C C . ARG A 1 135 ? -6.887 -3.780 15.788 1.00 85.19 135 ARG A C 1
ATOM 1051 O O . ARG A 1 135 ? -7.403 -3.671 16.902 1.00 85.19 135 ARG A O 1
ATOM 1058 N N . LEU A 1 136 ? -7.252 -4.709 14.907 1.00 85.94 136 LEU A N 1
ATOM 1059 C CA . LEU A 1 136 ? -8.270 -5.725 15.182 1.00 85.94 136 LEU A CA 1
ATOM 1060 C C . LEU A 1 136 ? -7.874 -6.596 16.376 1.00 85.94 136 LEU A C 1
ATOM 1062 O O . LEU A 1 136 ? -8.680 -6.771 17.291 1.00 85.94 136 LEU A O 1
ATOM 1066 N N . TYR A 1 137 ? -6.624 -7.058 16.415 1.00 89.00 137 TYR A N 1
ATOM 1067 C CA . TYR A 1 137 ? -6.081 -7.850 17.515 1.00 89.00 137 TYR A CA 1
ATOM 1068 C C . TYR A 1 137 ? -6.207 -7.126 18.863 1.00 89.00 137 TYR A C 1
ATOM 1070 O O . TYR A 1 137 ? -6.775 -7.667 19.814 1.00 89.00 137 TYR A O 1
ATOM 1078 N N . HIS A 1 138 ? -5.784 -5.862 18.939 1.00 85.56 138 HIS A N 1
ATOM 1079 C CA . HIS A 1 138 ? -5.913 -5.068 20.164 1.00 85.56 138 HIS A CA 1
ATOM 1080 C C . HIS A 1 138 ? -7.371 -4.814 20.571 1.00 85.56 138 HIS A C 1
ATOM 1082 O O . HIS A 1 138 ? -7.692 -4.823 21.762 1.00 85.56 138 HIS A O 1
ATOM 1088 N N . CYS A 1 139 ? -8.275 -4.616 19.608 1.00 84.19 139 CYS A N 1
ATOM 1089 C CA . CYS A 1 139 ? -9.703 -4.490 19.893 1.00 84.19 139 CYS A CA 1
ATOM 1090 C C . CYS A 1 139 ? -10.288 -5.777 20.492 1.00 84.19 139 CYS A C 1
ATOM 1092 O O . CYS A 1 139 ? -11.061 -5.698 21.450 1.00 84.19 139 CYS A O 1
ATOM 1094 N N . VAL A 1 140 ? -9.912 -6.946 19.965 1.00 87.81 140 VAL A N 1
ATOM 1095 C CA . VAL A 1 140 ? -10.341 -8.251 20.490 1.00 87.81 140 VAL A CA 1
ATOM 1096 C C . VAL A 1 140 ? -9.790 -8.471 21.897 1.00 87.81 140 VAL A C 1
ATOM 1098 O O . VAL A 1 140 ? -10.564 -8.771 22.804 1.00 87.81 140 VAL A O 1
ATOM 1101 N N . LEU A 1 141 ? -8.494 -8.230 22.121 1.00 88.69 141 LEU A N 1
ATOM 1102 C CA . LEU A 1 141 ? -7.881 -8.329 23.450 1.00 88.69 141 LEU A CA 1
ATOM 1103 C C . LEU A 1 141 ? -8.585 -7.446 24.484 1.00 88.69 141 LEU A C 1
ATOM 1105 O O . LEU A 1 141 ? -8.857 -7.897 25.596 1.00 88.69 141 LEU A O 1
ATOM 1109 N N . LYS A 1 142 ? -8.910 -6.198 24.124 1.00 87.06 142 LYS A N 1
ATOM 1110 C CA . LYS A 1 142 ? -9.619 -5.279 25.022 1.00 87.06 142 LYS A CA 1
ATOM 1111 C C . LYS A 1 142 ? -11.004 -5.810 25.393 1.00 87.06 142 LYS A C 1
ATOM 1113 O O . LYS A 1 142 ? -11.348 -5.801 26.569 1.00 87.06 142 LYS A O 1
ATOM 1118 N N . LYS A 1 143 ? -11.770 -6.308 24.415 1.00 85.38 143 LYS A N 1
ATOM 1119 C CA . LYS A 1 143 ? -13.085 -6.918 24.671 1.00 85.38 143 LYS A CA 1
ATOM 1120 C C . LYS A 1 143 ? -12.983 -8.146 25.575 1.00 85.38 143 LYS A C 1
ATOM 1122 O O . LYS A 1 143 ? -13.784 -8.285 26.487 1.00 85.38 143 LYS A O 1
ATOM 1127 N N . MET A 1 144 ? -11.994 -9.010 25.347 1.00 87.00 144 MET A N 1
ATOM 1128 C CA . MET A 1 144 ? -11.796 -10.202 26.176 1.00 87.00 144 MET A CA 1
ATOM 1129 C C . MET A 1 144 ? -11.435 -9.861 27.623 1.00 87.00 144 MET A C 1
ATOM 1131 O O . MET A 1 144 ? -11.871 -10.569 28.521 1.00 87.00 144 MET A O 1
ATOM 1135 N N . ARG A 1 145 ? -10.666 -8.789 27.863 1.00 88.94 145 ARG A N 1
ATOM 1136 C CA . ARG A 1 145 ? -10.388 -8.311 29.229 1.00 88.94 145 ARG A CA 1
ATOM 1137 C C . ARG A 1 145 ? -11.652 -7.799 29.917 1.00 88.94 145 ARG A C 1
ATOM 1139 O O . ARG A 1 145 ? -11.937 -8.235 31.017 1.00 88.94 145 ARG A O 1
ATOM 1146 N N . GLN A 1 146 ? -12.443 -6.975 29.228 1.00 85.12 146 GLN A N 1
ATOM 1147 C CA . GLN A 1 146 ? -13.701 -6.438 29.765 1.00 85.12 146 GLN A CA 1
ATOM 1148 C C . GLN A 1 146 ? -14.760 -7.507 30.058 1.00 85.12 146 GLN A C 1
ATOM 1150 O O . GLN A 1 146 ? -15.646 -7.265 30.857 1.00 85.12 146 GLN A O 1
ATOM 1155 N N . ALA A 1 147 ? -14.707 -8.660 29.388 1.00 82.69 147 ALA A N 1
ATOM 1156 C CA . ALA A 1 147 ? -15.617 -9.775 29.646 1.00 82.69 147 ALA A CA 1
ATOM 1157 C C . ALA A 1 147 ? -15.177 -10.671 30.822 1.00 82.69 147 ALA A C 1
ATOM 1159 O O . ALA A 1 147 ? -15.907 -11.589 31.185 1.00 82.69 147 ALA A O 1
ATOM 1160 N N . ARG A 1 148 ? -13.961 -10.469 31.351 1.00 82.56 148 ARG A N 1
ATOM 1161 C CA . ARG A 1 148 ? -13.410 -11.202 32.505 1.00 82.56 148 ARG A CA 1
ATOM 1162 C C . ARG A 1 148 ? -13.498 -10.415 33.817 1.00 82.56 148 ARG A C 1
ATOM 1164 O O . ARG A 1 148 ? -13.279 -11.016 34.863 1.00 82.56 148 ARG A O 1
ATOM 1171 N N . GLU A 1 149 ? -13.748 -9.112 33.733 1.00 71.56 149 GLU A N 1
ATOM 1172 C CA . GLU A 1 149 ? -14.048 -8.208 34.853 1.00 71.56 149 GLU A CA 1
ATOM 1173 C C . GLU A 1 149 ? -15.561 -8.173 35.095 1.00 71.56 149 GLU A C 1
ATOM 1175 O O . GLU A 1 149 ? -15.9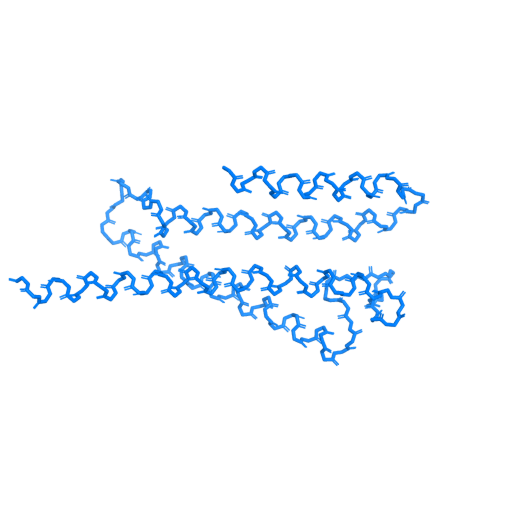55 -8.109 36.279 1.00 71.56 149 GLU A O 1
#

Foldseek 3Di:
DVVVVLVVVLVVVVVVCVVVVPDPVSVVLNVQLVVLSVVLVVLLVLLCCLQPVVVCPPPDPVVNVVSNVVNLVVLLVLLVVLVVQLVVCVVVQFQRSGDDVNHTHHCVNPVPSNVVSSCSSNVSSVVSVVSSVVRVVVVVVVVVVVVVD